Protein AF-A0A9P4JZB5-F1 (afdb_monomer_lite)

Secondary structure (DSSP, 8-state):
-TTHHHHHHHHHHHHHHHHTT--S----PSS--HHHHHHHT--HHHHHT--PPPTT---SSPP-

Sequence (64 aa):
MGSSVFFAIRDALKAARKQFGENEVLRLQSPATPERIRISCADPILKRALVEPREGEKSFFVSI

Radius of gyration: 13.78 Å; chains: 1; bounding box: 39×28×28 Å

Structure (mmCIF, N/CA/C/O backbone):
data_AF-A0A9P4JZB5-F1
#
_entry.id   AF-A0A9P4JZB5-F1
#
loop_
_atom_site.group_PDB
_atom_site.id
_atom_site.type_symbol
_atom_site.label_atom_id
_atom_site.label_alt_id
_atom_site.label_comp_id
_atom_site.label_asym_id
_atom_site.label_entity_id
_atom_site.label_seq_id
_atom_site.pdbx_PDB_ins_code
_atom_site.Cartn_x
_atom_site.Cartn_y
_atom_site.Cartn_z
_atom_site.occupancy
_atom_site.B_iso_or_equiv
_atom_site.auth_seq_id
_atom_site.auth_comp_id
_atom_site.auth_asym_id
_atom_site.auth_atom_id
_atom_site.pdbx_PDB_model_num
ATOM 1 N N . MET A 1 1 ? 16.069 17.841 -3.091 1.00 63.59 1 MET A N 1
ATOM 2 C CA . MET A 1 1 ? 16.078 16.359 -3.109 1.00 63.59 1 MET A CA 1
ATOM 3 C C . MET A 1 1 ? 15.238 15.699 -2.002 1.00 63.59 1 MET A C 1
ATOM 5 O O . MET A 1 1 ? 15.178 14.484 -1.986 1.00 63.59 1 MET A O 1
ATOM 9 N N . GLY A 1 2 ? 14.522 16.422 -1.123 1.00 83.31 2 GLY A N 1
ATOM 10 C CA . GLY A 1 2 ? 13.777 15.784 -0.015 1.00 83.31 2 GLY A CA 1
ATOM 11 C C . GLY A 1 2 ? 12.643 14.825 -0.422 1.00 83.31 2 GLY A C 1
ATOM 12 O O . GLY A 1 2 ? 12.287 13.937 0.340 1.00 83.31 2 GLY A O 1
ATOM 13 N N . SER A 1 3 ? 12.102 14.955 -1.636 1.00 90.75 3 SER A N 1
ATOM 14 C CA . SER A 1 3 ? 11.027 14.098 -2.154 1.00 90.75 3 SER A CA 1
ATOM 15 C C . SER A 1 3 ? 11.509 12.883 -2.954 1.00 90.75 3 SER A C 1
ATOM 17 O O . SER A 1 3 ? 10.682 12.055 -3.336 1.00 90.75 3 SER A O 1
ATOM 19 N N . SER A 1 4 ? 12.815 12.730 -3.215 1.00 95.38 4 SER A N 1
ATOM 20 C CA . SER A 1 4 ? 13.324 11.593 -4.003 1.00 95.38 4 SER A CA 1
ATOM 21 C C . SER A 1 4 ? 12.998 10.256 -3.333 1.00 95.38 4 SER A C 1
ATOM 23 O O . SER A 1 4 ? 12.522 9.337 -3.995 1.00 95.38 4 SER A O 1
ATOM 25 N N . VAL A 1 5 ? 13.150 10.187 -2.008 1.00 95.06 5 VAL A N 1
ATOM 26 C CA . VAL A 1 5 ? 12.815 9.006 -1.199 1.00 95.06 5 VAL A CA 1
ATOM 27 C C . VAL A 1 5 ? 11.319 8.688 -1.275 1.00 95.06 5 VAL A C 1
ATOM 29 O O . VAL A 1 5 ? 10.947 7.532 -1.440 1.00 95.06 5 VAL A O 1
ATOM 32 N N . PHE A 1 6 ? 10.451 9.705 -1.239 1.00 95.44 6 PHE A N 1
ATOM 33 C CA . PHE A 1 6 ? 9.005 9.515 -1.388 1.00 95.44 6 PHE A CA 1
ATOM 34 C C . PHE A 1 6 ? 8.654 8.861 -2.733 1.00 95.44 6 PHE A C 1
ATOM 36 O O . PHE A 1 6 ? 7.849 7.930 -2.791 1.00 95.44 6 PHE A O 1
ATOM 43 N N . PHE A 1 7 ? 9.283 9.308 -3.822 1.00 95.31 7 P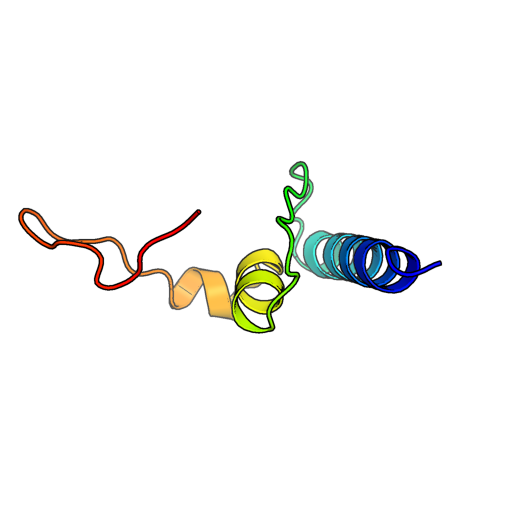HE A N 1
ATOM 44 C CA . PHE A 1 7 ? 9.048 8.725 -5.141 1.00 95.31 7 PHE A CA 1
ATOM 45 C C . PHE A 1 7 ? 9.686 7.346 -5.317 1.00 95.31 7 PHE A C 1
ATOM 47 O O . PHE A 1 7 ? 9.077 6.510 -5.982 1.00 95.31 7 PHE A O 1
ATOM 54 N N . ALA A 1 8 ? 10.831 7.081 -4.683 1.00 96.69 8 ALA A N 1
ATOM 55 C CA . ALA A 1 8 ? 11.421 5.745 -4.631 1.00 96.69 8 ALA A CA 1
ATOM 56 C C . ALA A 1 8 ? 10.493 4.747 -3.913 1.00 96.69 8 ALA A C 1
ATOM 58 O O . ALA A 1 8 ? 10.248 3.655 -4.418 1.00 96.69 8 ALA A O 1
ATOM 59 N N . ILE A 1 9 ? 9.888 5.151 -2.789 1.00 96.44 9 ILE A N 1
ATOM 60 C CA . ILE A 1 9 ? 8.876 4.348 -2.083 1.00 96.44 9 ILE A CA 1
ATOM 61 C C . ILE A 1 9 ? 7.652 4.107 -2.976 1.00 96.44 9 ILE A C 1
ATOM 63 O O . ILE A 1 9 ? 7.159 2.983 -3.066 1.00 96.44 9 ILE A O 1
ATOM 67 N N . ARG A 1 10 ? 7.162 5.146 -3.668 1.00 95.50 10 ARG A N 1
ATOM 68 C CA . ARG A 1 10 ? 6.029 5.012 -4.596 1.00 95.50 10 ARG A CA 1
ATOM 69 C C . ARG A 1 10 ? 6.320 4.007 -5.713 1.00 95.50 10 ARG A C 1
ATOM 71 O O . ARG A 1 10 ? 5.420 3.270 -6.104 1.00 95.50 10 ARG A O 1
ATOM 78 N N . ASP A 1 11 ? 7.541 3.993 -6.237 1.00 96.25 11 ASP A N 1
ATOM 79 C CA . ASP A 1 11 ? 7.944 3.052 -7.282 1.00 96.25 11 ASP A CA 1
ATOM 80 C C . ASP A 1 11 ? 8.040 1.613 -6.753 1.00 96.25 11 ASP A C 1
ATOM 82 O O . ASP A 1 11 ? 7.451 0.698 -7.333 1.00 96.25 11 ASP A O 1
ATOM 86 N N . ALA A 1 12 ? 8.644 1.427 -5.575 1.00 96.69 12 ALA A N 1
ATOM 87 C CA . ALA A 1 12 ? 8.683 0.133 -4.892 1.00 96.69 12 ALA A CA 1
ATOM 88 C C . ALA A 1 12 ? 7.274 -0.439 -4.638 1.00 96.69 12 ALA A C 1
ATOM 90 O O . ALA A 1 12 ? 7.027 -1.624 -4.869 1.00 96.69 12 ALA A O 1
ATOM 91 N N . LEU A 1 13 ? 6.316 0.404 -4.235 1.00 96.81 13 LEU A N 1
ATOM 92 C CA . LEU A 1 13 ? 4.920 -0.004 -4.048 1.00 96.81 13 LEU A CA 1
ATOM 93 C C . LEU A 1 13 ? 4.242 -0.430 -5.354 1.00 96.81 13 LEU A C 1
ATOM 95 O O . LEU A 1 13 ? 3.481 -1.395 -5.348 1.00 96.81 13 LEU A O 1
ATOM 99 N N . LYS A 1 14 ? 4.515 0.241 -6.481 1.00 95.75 14 LYS A N 1
ATOM 100 C CA . LYS A 1 14 ? 3.990 -0.190 -7.789 1.00 95.75 14 LYS A CA 1
ATOM 101 C C . LYS A 1 14 ? 4.494 -1.582 -8.159 1.00 95.75 14 LYS A C 1
ATOM 103 O O . LYS A 1 14 ? 3.710 -2.403 -8.632 1.00 95.75 14 LYS A O 1
ATOM 108 N N . ALA A 1 15 ? 5.777 -1.854 -7.924 1.00 96.25 15 ALA A N 1
ATOM 109 C CA . ALA A 1 15 ? 6.355 -3.171 -8.166 1.00 96.25 15 ALA A CA 1
ATOM 110 C C . ALA A 1 15 ? 5.714 -4.245 -7.270 1.00 96.25 15 ALA A C 1
ATOM 112 O O . ALA A 1 15 ? 5.302 -5.286 -7.779 1.00 96.25 15 ALA A O 1
ATOM 113 N N . ALA A 1 16 ? 5.556 -3.970 -5.970 1.00 96.12 16 ALA A N 1
ATOM 114 C CA . ALA A 1 16 ? 4.916 -4.886 -5.024 1.00 96.12 16 ALA A CA 1
ATOM 115 C C . ALA A 1 16 ? 3.452 -5.184 -5.395 1.00 96.12 16 ALA A C 1
ATOM 117 O O . ALA A 1 16 ? 3.046 -6.341 -5.440 1.00 96.12 16 ALA A O 1
ATOM 118 N N . ARG A 1 17 ? 2.667 -4.159 -5.747 1.00 96.25 17 ARG A N 1
ATOM 119 C CA . ARG A 1 17 ? 1.273 -4.321 -6.195 1.00 96.25 17 ARG A CA 1
ATOM 120 C C . ARG A 1 17 ? 1.171 -5.189 -7.453 1.00 96.25 17 ARG A C 1
ATOM 122 O O . ARG A 1 17 ? 0.351 -6.105 -7.515 1.00 96.25 17 ARG A O 1
ATOM 129 N N . LYS A 1 18 ? 2.069 -4.985 -8.424 1.00 95.88 18 LYS A N 1
ATOM 130 C CA . LYS A 1 18 ? 2.116 -5.785 -9.657 1.00 95.88 18 LYS A CA 1
ATOM 131 C C . LYS A 1 18 ? 2.329 -7.282 -9.388 1.00 95.88 18 LYS A C 1
ATOM 133 O O . LYS A 1 18 ? 1.781 -8.097 -10.125 1.00 95.88 18 LYS A O 1
ATOM 138 N N . GLN A 1 19 ? 3.064 -7.652 -8.333 1.00 96.12 19 GLN A N 1
ATOM 139 C CA . GLN A 1 19 ? 3.263 -9.061 -7.947 1.00 96.12 19 GLN A CA 1
ATOM 140 C C . GLN A 1 19 ? 1.954 -9.767 -7.566 1.00 96.12 19 GLN A C 1
ATOM 142 O O . GLN A 1 19 ? 1.850 -10.980 -7.729 1.00 96.12 19 GLN A O 1
ATOM 147 N N . PHE A 1 20 ? 0.950 -9.018 -7.105 1.00 94.88 20 PHE A N 1
ATOM 148 C CA . PHE A 1 20 ? -0.357 -9.540 -6.701 1.00 94.88 20 PHE A CA 1
ATOM 149 C C . PHE A 1 20 ? -1.481 -9.193 -7.691 1.00 94.88 20 PHE A C 1
ATOM 151 O O . PHE A 1 20 ? -2.655 -9.336 -7.358 1.00 94.88 20 PHE A O 1
ATOM 158 N N . GLY A 1 21 ? -1.138 -8.754 -8.909 1.00 94.19 21 GLY A N 1
ATOM 159 C CA . GLY A 1 21 ? -2.112 -8.409 -9.952 1.00 94.19 21 GLY A CA 1
ATOM 160 C C . GLY A 1 21 ? -2.820 -7.063 -9.749 1.00 94.19 21 GLY A C 1
ATOM 161 O O . GLY A 1 21 ? -3.778 -6.762 -10.459 1.00 94.19 21 GLY A O 1
ATOM 162 N N . GLU A 1 22 ? -2.346 -6.238 -8.814 1.00 94.25 22 GLU A N 1
ATOM 163 C CA . GLU A 1 22 ? -2.944 -4.948 -8.469 1.00 94.25 22 GLU A CA 1
ATOM 164 C C . GLU A 1 22 ? -2.436 -3.847 -9.406 1.00 94.25 22 GLU A C 1
ATOM 166 O O . GLU A 1 22 ? -1.373 -3.260 -9.196 1.00 94.25 22 GLU A O 1
ATOM 171 N N . ASN A 1 23 ? -3.205 -3.562 -10.459 1.00 91.75 23 ASN A N 1
ATOM 172 C CA . ASN A 1 23 ? -2.832 -2.603 -11.510 1.00 91.75 23 ASN A CA 1
ATOM 173 C C . ASN A 1 23 ? -3.508 -1.228 -11.371 1.00 91.75 23 ASN A C 1
ATOM 175 O O . ASN A 1 23 ? -3.348 -0.367 -12.236 1.00 91.75 23 ASN A O 1
ATOM 179 N N . GLU A 1 24 ? -4.266 -1.007 -10.297 1.00 91.38 24 GLU A N 1
ATOM 180 C CA . GLU A 1 24 ? -4.919 0.276 -10.044 1.00 91.38 24 GLU A CA 1
ATOM 181 C C . GLU A 1 24 ? -3.915 1.412 -9.800 1.00 91.38 24 GLU A C 1
ATOM 183 O O . GLU A 1 24 ? -2.775 1.212 -9.365 1.00 91.38 24 GLU A O 1
ATOM 188 N N . VAL A 1 25 ? -4.362 2.646 -10.049 1.00 91.31 25 VAL A N 1
ATOM 189 C CA . VAL A 1 25 ? -3.547 3.846 -9.839 1.00 91.31 25 VAL A CA 1
ATOM 190 C C . VAL A 1 25 ? -3.221 4.008 -8.350 1.00 91.31 25 VAL A C 1
ATOM 192 O O . VAL A 1 25 ? -4.083 4.345 -7.542 1.00 91.31 25 VAL A O 1
ATOM 195 N N . LEU A 1 26 ? -1.944 3.841 -7.995 1.00 92.94 26 LEU A N 1
ATOM 196 C CA . LEU A 1 26 ? -1.453 4.049 -6.632 1.00 92.94 26 LEU A CA 1
ATOM 197 C C . LEU A 1 26 ? -1.533 5.532 -6.226 1.00 92.94 26 LEU A C 1
ATOM 199 O O . LEU A 1 26 ? -0.772 6.366 -6.727 1.00 92.94 26 LEU A O 1
ATOM 203 N N . ARG A 1 27 ? -2.396 5.839 -5.251 1.00 92.44 27 ARG A N 1
ATOM 204 C CA . ARG A 1 27 ? -2.445 7.131 -4.549 1.00 92.44 27 ARG A CA 1
ATOM 205 C C . ARG A 1 27 ? -1.728 7.019 -3.203 1.00 92.44 27 ARG A C 1
ATOM 207 O O . ARG A 1 27 ? -2.279 6.482 -2.252 1.00 92.44 27 ARG A O 1
ATOM 214 N N . LEU A 1 28 ? -0.503 7.539 -3.125 1.00 93.12 28 LEU A N 1
ATOM 215 C CA . LEU A 1 28 ? 0.268 7.625 -1.881 1.00 93.12 28 LEU A CA 1
ATOM 216 C C . LEU A 1 28 ? 0.261 9.073 -1.374 1.00 93.12 28 LEU A C 1
ATOM 218 O O . LEU A 1 28 ? 0.596 9.983 -2.130 1.00 93.12 28 LEU A O 1
ATOM 222 N N . GLN A 1 29 ? -0.100 9.284 -0.108 1.00 92.12 29 GLN A N 1
ATOM 223 C CA . GLN A 1 29 ? -0.115 10.605 0.530 1.00 92.12 29 GLN A CA 1
ATOM 224 C C . GLN A 1 29 ? 1.134 10.832 1.390 1.00 92.12 29 GLN A C 1
ATOM 226 O O . GLN A 1 29 ? 1.621 9.913 2.050 1.00 92.12 29 GLN A O 1
ATOM 231 N N . SER A 1 30 ? 1.635 12.070 1.409 1.00 91.75 30 SER A N 1
ATOM 232 C CA . SER A 1 30 ? 2.718 12.492 2.307 1.00 91.75 30 SER A CA 1
ATOM 233 C C . SER A 1 30 ? 2.181 12.783 3.717 1.00 91.75 30 SER A C 1
ATOM 235 O O . SER A 1 30 ? 1.073 13.314 3.826 1.00 91.75 30 SER A O 1
ATOM 237 N N . PRO A 1 31 ? 2.912 12.444 4.796 1.00 93.06 31 PRO A N 1
ATOM 238 C CA . PRO A 1 31 ? 4.146 11.653 4.809 1.00 93.06 31 PRO A CA 1
ATOM 239 C C . PRO A 1 31 ? 3.887 10.177 4.465 1.00 93.06 31 PRO A C 1
ATOM 241 O O . PRO A 1 31 ? 2.837 9.631 4.803 1.00 93.06 31 PRO A O 1
ATOM 244 N N . ALA A 1 32 ? 4.853 9.524 3.809 1.00 93.88 32 ALA A N 1
ATOM 245 C CA . ALA A 1 32 ? 4.822 8.083 3.542 1.00 93.88 32 ALA A CA 1
ATOM 246 C C . ALA A 1 32 ? 5.173 7.303 4.821 1.00 93.88 32 ALA A C 1
ATOM 248 O O . ALA A 1 32 ? 6.268 6.762 4.957 1.00 93.88 32 ALA A O 1
ATOM 249 N N . THR A 1 33 ? 4.261 7.310 5.795 1.00 94.38 33 THR A N 1
ATOM 250 C CA . THR A 1 33 ? 4.429 6.570 7.051 1.00 94.38 33 THR A CA 1
ATOM 251 C C . THR A 1 33 ? 4.466 5.060 6.794 1.00 94.38 33 THR A C 1
ATOM 253 O O . THR A 1 33 ? 3.892 4.595 5.804 1.00 94.38 33 THR A O 1
ATOM 256 N N . PRO A 1 34 ? 5.082 4.263 7.689 1.00 95.69 34 PRO A N 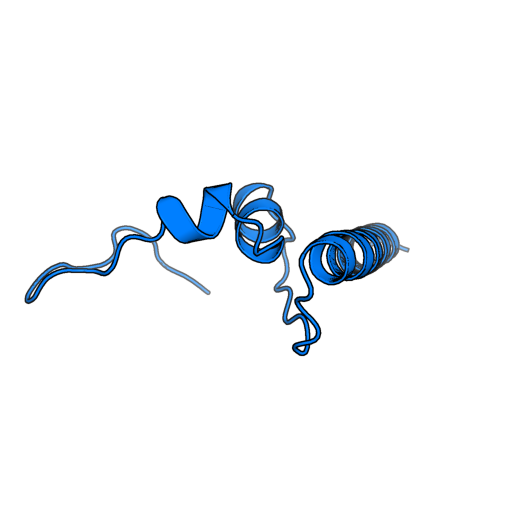1
ATOM 257 C CA . PRO A 1 34 ? 5.079 2.804 7.571 1.00 95.69 34 PRO A CA 1
ATOM 258 C C . PRO A 1 34 ? 3.672 2.215 7.420 1.00 95.69 34 PRO A C 1
ATOM 260 O O . PRO A 1 34 ? 3.470 1.306 6.621 1.00 95.69 34 PRO A O 1
ATOM 263 N N . GLU A 1 35 ? 2.689 2.783 8.122 1.00 93.88 35 GLU A N 1
ATOM 264 C CA . GLU A 1 35 ? 1.276 2.414 8.011 1.00 93.88 35 GLU A CA 1
ATOM 265 C C . GLU A 1 35 ? 0.740 2.612 6.584 1.00 93.88 35 GLU A C 1
ATOM 267 O O . GLU A 1 35 ? 0.235 1.670 5.973 1.00 93.88 35 GLU A O 1
ATOM 272 N N . ARG A 1 36 ? 0.923 3.805 6.000 1.00 94.75 36 ARG A N 1
ATOM 273 C CA . ARG A 1 36 ? 0.471 4.110 4.631 1.00 94.75 36 ARG A CA 1
ATOM 274 C C . ARG A 1 36 ? 1.176 3.251 3.586 1.00 94.75 36 ARG A C 1
ATOM 276 O O . ARG A 1 36 ? 0.541 2.817 2.625 1.00 94.75 36 ARG A O 1
ATOM 283 N N . ILE A 1 37 ? 2.469 2.986 3.776 1.00 96.19 37 ILE A N 1
ATOM 284 C CA . ILE A 1 37 ? 3.236 2.083 2.909 1.00 96.19 37 ILE A CA 1
ATOM 285 C C . ILE A 1 37 ? 2.637 0.677 2.987 1.00 96.19 37 ILE A C 1
ATOM 287 O O . ILE A 1 37 ? 2.296 0.103 1.955 1.00 96.19 37 ILE A O 1
ATOM 291 N N . ARG A 1 38 ? 2.439 0.147 4.199 1.00 95.81 38 ARG A N 1
ATOM 292 C CA . ARG A 1 38 ? 1.918 -1.205 4.409 1.00 95.81 38 ARG A CA 1
ATOM 293 C C . ARG A 1 38 ? 0.532 -1.381 3.799 1.00 95.81 38 ARG A C 1
ATOM 295 O O . ARG A 1 38 ? 0.332 -2.355 3.073 1.00 95.81 38 ARG A O 1
ATOM 302 N N . ILE A 1 39 ? -0.382 -0.444 4.050 1.00 93.88 39 ILE A N 1
ATOM 303 C CA . ILE A 1 39 ? -1.757 -0.481 3.532 1.00 93.88 39 ILE A CA 1
ATOM 304 C C . ILE A 1 39 ? -1.788 -0.401 1.999 1.00 93.88 39 ILE A C 1
ATOM 306 O O . ILE A 1 39 ? -2.625 -1.027 1.353 1.00 93.88 39 ILE A O 1
ATOM 310 N N . SER A 1 40 ? -0.816 0.276 1.388 1.00 95.38 40 SER A N 1
ATOM 311 C CA . SER A 1 40 ? -0.757 0.450 -0.066 1.00 95.38 40 SER A CA 1
ATOM 312 C C . SER A 1 40 ? -0.292 -0.785 -0.853 1.00 95.38 40 SER A C 1
ATOM 314 O O . SER A 1 40 ? -0.485 -0.809 -2.071 1.00 95.38 40 SER A O 1
ATOM 316 N N . CYS A 1 41 ? 0.306 -1.802 -0.221 1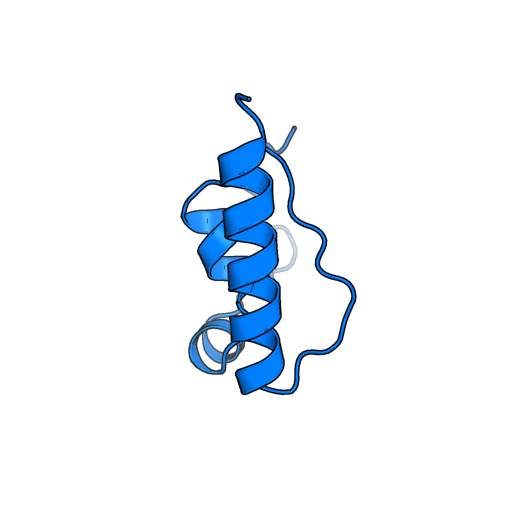.00 94.25 41 CYS A N 1
ATOM 317 C CA . CYS A 1 41 ? 0.834 -2.979 -0.934 1.00 94.25 41 CYS A CA 1
ATOM 318 C C . CYS A 1 41 ? -0.253 -3.883 -1.544 1.00 94.25 41 CYS A C 1
ATOM 320 O O . CYS A 1 41 ? 0.032 -4.573 -2.517 1.00 94.25 41 CYS A O 1
ATOM 322 N N . ALA A 1 42 ? -1.474 -3.875 -0.986 1.00 92.06 42 ALA A N 1
ATOM 323 C CA . ALA A 1 42 ? -2.634 -4.636 -1.478 1.00 92.06 42 ALA A CA 1
ATOM 324 C C . ALA A 1 42 ? -2.413 -6.160 -1.653 1.00 92.06 42 ALA A C 1
ATOM 326 O O . ALA A 1 42 ? -3.023 -6.811 -2.499 1.00 92.06 42 ALA A O 1
ATOM 327 N N . ASP A 1 43 ? -1.560 -6.751 -0.819 1.00 94.44 43 ASP A N 1
ATOM 328 C CA . ASP A 1 43 ? -1.288 -8.192 -0.817 1.00 94.44 43 ASP A CA 1
ATOM 329 C C . ASP A 1 43 ? -2.382 -9.024 -0.102 1.00 94.44 43 ASP A C 1
ATOM 331 O O . ASP A 1 43 ? -3.272 -8.474 0.560 1.00 94.44 43 ASP A O 1
ATOM 335 N N . PRO A 1 44 ? -2.329 -10.370 -0.192 1.00 95.81 44 PRO A N 1
ATOM 336 C CA . PRO A 1 44 ? -3.333 -11.243 0.415 1.00 95.81 44 PRO A CA 1
ATOM 337 C C . PRO A 1 44 ? -3.446 -11.133 1.939 1.00 95.81 44 PRO A C 1
ATOM 339 O O . PRO A 1 44 ? -4.518 -11.401 2.479 1.00 95.81 44 PRO A O 1
ATOM 342 N N . ILE A 1 45 ? -2.370 -10.761 2.640 1.00 95.25 45 ILE A N 1
ATOM 343 C CA . ILE A 1 45 ? -2.403 -10.594 4.099 1.00 95.25 45 ILE A CA 1
ATOM 344 C C . ILE A 1 45 ? -3.236 -9.362 4.433 1.00 95.25 45 ILE A C 1
ATOM 346 O O . ILE A 1 45 ? -4.122 -9.438 5.281 1.00 95.25 45 ILE A O 1
ATOM 350 N N . LEU A 1 46 ? -3.001 -8.256 3.723 1.00 94.06 46 LEU A N 1
ATOM 351 C CA . LEU A 1 46 ? -3.776 -7.036 3.898 1.00 94.06 46 LEU A CA 1
ATOM 352 C C . LEU A 1 46 ? -5.263 -7.273 3.624 1.00 94.06 46 LEU A C 1
ATOM 354 O O . LEU A 1 46 ? -6.100 -6.897 4.436 1.00 94.06 46 LEU A O 1
ATOM 358 N N . LYS A 1 47 ? -5.588 -7.945 2.513 1.00 92.44 47 LYS A N 1
ATOM 359 C CA . LYS A 1 47 ? -6.980 -8.221 2.124 1.00 92.44 47 LYS A CA 1
ATOM 360 C C . LYS A 1 47 ? -7.746 -9.018 3.182 1.00 92.44 47 LYS A C 1
ATOM 362 O O . LYS A 1 47 ? -8.932 -8.791 3.372 1.00 92.44 47 LYS A O 1
ATOM 367 N N . ARG A 1 48 ? -7.070 -9.929 3.889 1.00 94.56 48 ARG A N 1
ATOM 368 C CA . ARG A 1 48 ? -7.659 -10.718 4.987 1.00 94.56 48 ARG A CA 1
ATOM 369 C C . ARG A 1 48 ? -7.796 -9.940 6.295 1.00 94.56 48 ARG A C 1
ATOM 371 O O . ARG A 1 48 ? -8.566 -10.355 7.151 1.00 94.56 48 ARG A O 1
ATOM 378 N N . ALA A 1 49 ? -7.036 -8.861 6.457 1.00 93.88 49 ALA A N 1
ATOM 379 C CA . ALA A 1 49 ? -7.007 -8.034 7.659 1.00 93.88 49 ALA A CA 1
ATOM 380 C C . ALA A 1 49 ? -7.787 -6.716 7.503 1.00 93.88 49 ALA A C 1
ATOM 382 O O . ALA A 1 49 ? -7.703 -5.857 8.378 1.00 93.88 49 ALA A O 1
ATOM 383 N N . LEU A 1 50 ? -8.519 -6.533 6.397 1.00 91.31 50 LEU A N 1
ATOM 384 C CA . LEU A 1 50 ? -9.393 -5.378 6.210 1.00 91.31 50 LEU A CA 1
ATOM 385 C C . LEU A 1 50 ? -10.518 -5.411 7.245 1.00 91.31 50 LEU A C 1
ATOM 387 O O . LEU A 1 50 ? -11.217 -6.413 7.392 1.00 91.31 50 LEU A O 1
ATOM 391 N N . VAL A 1 51 ? -10.677 -4.298 7.954 1.00 90.56 51 VAL A N 1
ATOM 392 C CA . VAL A 1 51 ? -11.737 -4.094 8.938 1.00 90.56 51 VAL A CA 1
ATOM 393 C C . VAL A 1 51 ? -12.571 -2.913 8.478 1.00 90.56 51 VAL A C 1
ATOM 395 O O . VAL A 1 51 ? -12.037 -1.833 8.223 1.00 90.56 51 VAL A O 1
ATOM 398 N N . GLU A 1 52 ? -13.876 -3.130 8.378 1.00 89.94 52 GLU A N 1
ATOM 399 C CA . GLU A 1 52 ? -14.840 -2.076 8.089 1.00 89.94 52 GLU A CA 1
ATOM 400 C C . GLU A 1 52 ? -15.438 -1.552 9.401 1.00 89.94 52 GLU A C 1
ATOM 402 O O . GLU A 1 52 ? -15.725 -2.352 10.299 1.00 89.94 52 GLU A O 1
ATOM 407 N N . PRO A 1 53 ? -15.607 -0.226 9.541 1.00 89.62 53 PRO A N 1
ATOM 408 C CA . PRO A 1 53 ? -16.245 0.349 10.717 1.00 89.62 53 PRO A CA 1
ATOM 409 C C . PRO A 1 53 ? -17.701 -0.115 10.799 1.00 89.62 53 PRO A C 1
ATOM 411 O O . PRO A 1 53 ? -18.418 -0.131 9.795 1.00 89.62 53 PRO A O 1
ATOM 414 N N . ARG A 1 54 ? -18.151 -0.47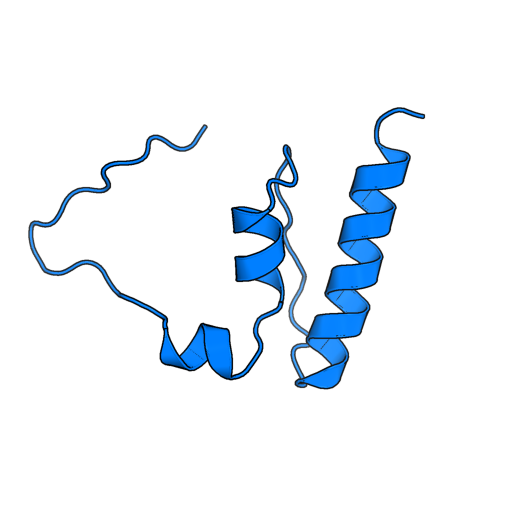5 12.001 1.00 91.62 54 ARG A N 1
ATOM 415 C CA . ARG A 1 54 ? -19.556 -0.831 12.239 1.00 91.62 54 ARG A CA 1
ATOM 416 C C . ARG A 1 54 ? -20.415 0.420 12.367 1.00 91.62 54 ARG A C 1
ATOM 418 O O . ARG A 1 54 ? -19.928 1.533 12.569 1.00 91.62 54 ARG A O 1
ATOM 425 N N . GLU A 1 55 ? -21.724 0.227 12.273 1.00 92.25 55 GLU A N 1
ATOM 426 C CA . GLU A 1 55 ? -22.687 1.314 12.399 1.00 92.25 55 GLU A CA 1
ATOM 427 C C . GLU A 1 55 ? -22.540 2.023 13.759 1.00 92.25 55 GLU A C 1
ATOM 429 O O . GLU A 1 55 ? -22.593 1.399 14.818 1.00 92.25 55 GLU A O 1
ATOM 434 N N . GLY A 1 56 ? -22.305 3.339 13.722 1.00 91.44 56 GLY A N 1
ATOM 435 C CA . GLY A 1 56 ? -22.097 4.174 14.911 1.00 91.44 56 GLY A CA 1
ATOM 436 C C . GLY A 1 56 ? -20.648 4.286 15.409 1.00 91.44 56 GLY A C 1
ATOM 437 O O . GLY A 1 56 ? -20.390 5.102 16.298 1.00 91.44 56 GLY A O 1
ATOM 438 N N . GLU A 1 57 ? -19.691 3.543 14.843 1.00 90.69 57 GLU A N 1
ATOM 439 C CA . GLU A 1 57 ? -18.275 3.652 15.216 1.00 90.69 57 GLU A CA 1
ATOM 440 C C . GLU A 1 57 ? -17.625 4.907 14.611 1.00 90.69 57 GLU A C 1
ATOM 442 O O . GLU A 1 57 ? -17.812 5.243 13.440 1.00 90.69 57 G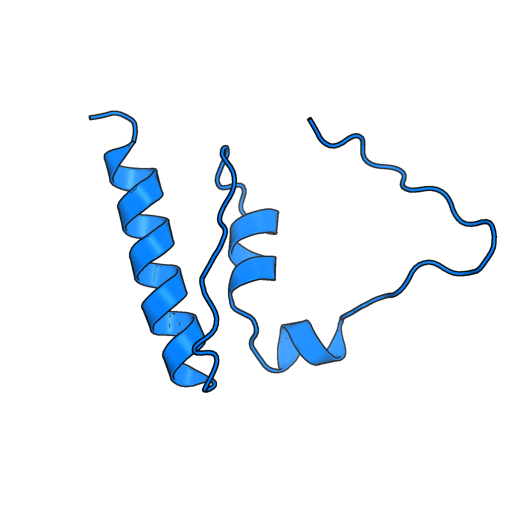LU A O 1
ATOM 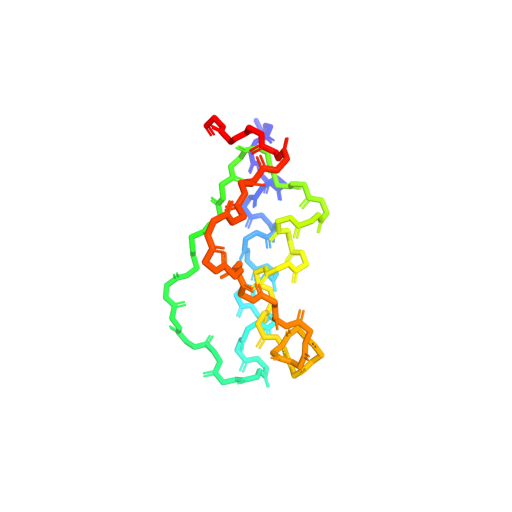447 N N . LYS A 1 58 ? -16.834 5.619 15.423 1.00 86.62 58 LYS A N 1
ATOM 448 C CA . LYS A 1 58 ? -16.078 6.806 15.000 1.00 86.62 58 LYS A CA 1
ATOM 449 C C . LYS A 1 58 ? -14.594 6.476 14.908 1.00 86.62 58 LYS A C 1
ATOM 451 O O . LYS A 1 58 ? -14.054 5.800 15.780 1.00 86.62 58 LYS A O 1
ATOM 456 N N . SER A 1 59 ? -13.930 7.008 13.883 1.00 86.38 59 SER A N 1
ATOM 457 C CA . SER A 1 59 ? -12.473 6.914 13.762 1.00 86.38 59 SER A CA 1
ATOM 458 C C . SER A 1 59 ? -11.794 7.590 14.951 1.00 86.38 59 SER A C 1
ATOM 460 O O . SER A 1 59 ? -12.118 8.726 15.298 1.00 86.38 59 SER A O 1
ATOM 462 N N . PHE A 1 60 ? -10.820 6.902 15.544 1.00 86.81 60 PHE A N 1
ATOM 463 C CA . PHE A 1 60 ? -9.937 7.470 16.561 1.00 86.81 60 PHE A CA 1
ATOM 464 C C . PHE A 1 60 ? -8.912 8.444 15.957 1.00 86.81 60 PHE A C 1
ATOM 466 O O . PHE A 1 60 ? -8.490 9.398 16.606 1.00 86.81 60 PHE A O 1
ATOM 473 N N . PHE A 1 61 ? -8.513 8.214 14.704 1.00 81.44 61 PHE A N 1
ATOM 474 C CA . PHE A 1 61 ? -7.492 9.007 14.031 1.00 81.44 61 PHE A CA 1
ATOM 475 C C . PHE A 1 61 ? -8.100 10.199 13.298 1.00 81.44 61 PHE A C 1
ATOM 477 O O . PHE A 1 61 ? -9.107 10.069 12.596 1.00 81.44 61 PHE A O 1
ATOM 484 N N . VAL A 1 62 ? -7.422 11.342 13.406 1.00 72.88 62 VAL A N 1
ATOM 485 C CA . VAL A 1 62 ? -7.648 12.526 12.574 1.00 72.88 62 VAL A CA 1
ATOM 486 C C . VAL A 1 62 ? -6.700 12.446 11.381 1.00 72.88 62 VAL A C 1
ATOM 488 O O . VAL A 1 62 ? -5.486 12.345 11.553 1.00 72.88 62 VAL A O 1
ATOM 491 N N . SER A 1 63 ? -7.250 12.475 10.170 1.00 67.50 63 SER A N 1
ATOM 492 C CA . SER A 1 63 ? -6.473 12.608 8.935 1.00 67.50 63 SER A CA 1
ATOM 493 C C . SER A 1 63 ? -6.529 14.061 8.459 1.00 67.50 63 SER A C 1
ATOM 495 O O . SER A 1 63 ? -7.585 14.688 8.516 1.00 67.50 63 SER A O 1
ATOM 497 N N . ILE A 1 64 ? -5.374 14.592 8.048 1.00 58.41 64 ILE A N 1
ATOM 498 C CA . ILE A 1 64 ? -5.193 15.926 7.451 1.00 58.41 64 ILE A CA 1
ATOM 499 C C . ILE A 1 64 ? -4.997 15.750 5.947 1.00 58.41 64 ILE A C 1
ATOM 501 O O . ILE A 1 64 ? -4.284 14.781 5.575 1.00 58.41 64 ILE A O 1
#

Foldseek 3Di:
DVCPVVVVLVVVLCVLLVVAVNNDDQDQDPPNDPVSSVCSSPDPVNVVVDDDDDPPDDDPDDDD

InterPro domains:
  IPR037165 Aldehyde oxidase/xanthine dehydrogenase, molybdopterin binding domain superfamily [SSF56003] (3-62)

Organism: NCBI:txid147567

pLDDT: mean 91.48, std 7.49, range [58.41, 96.81]